Protein AF-A0A811Q9S0-F1 (afdb_monomer_lite)

Secondary structure (DSSP, 8-state):
-EE-TT--TT--EEEEE--TT----EEPTT-STT--EEEEES-TT--SPPBTGGG-TT--EEEEES--TTHHHHHHHTTHHHH-TT--EEEE-

Radius of gyration: 12.23 Å; chains: 1; bounding box: 29×21×28 Å

Sequence (93 aa):
MVISEGSFPQLKALILKSMLNVNQLTVGKDALPNIEGLYIVALPKLNKFPEGFESLVSLRKLWLLSLHKDFKILW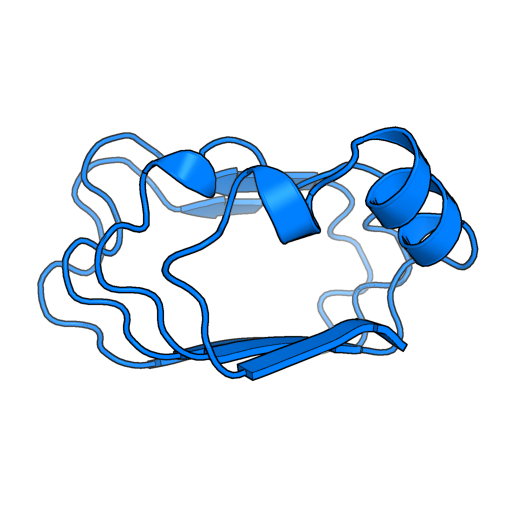ALSRMRQKMPQVVEVRVE

InterPro domains:
  IPR032675 Leucine-rich repeat domain superfamily [G3DSA:3.80.10.10] (3-87)

Structure (mmCIF, N/CA/C/O backbone):
data_AF-A0A811Q9S0-F1
#
_entry.id   AF-A0A811Q9S0-F1
#
loop_
_atom_site.group_PDB
_atom_site.id
_atom_site.type_symbol
_atom_site.label_atom_id
_atom_site.label_alt_id
_atom_site.label_comp_id
_atom_site.label_asym_id
_atom_site.label_entity_id
_atom_site.label_seq_id
_atom_site.pdbx_PDB_ins_code
_atom_site.Cartn_x
_atom_site.Cartn_y
_atom_site.Cartn_z
_atom_site.occupancy
_atom_site.B_iso_or_equiv
_atom_site.auth_seq_id
_atom_site.auth_comp_id
_atom_site.auth_asym_id
_atom_site.auth_atom_id
_atom_site.pdbx_PDB_model_num
ATOM 1 N N . MET A 1 1 ? -4.332 4.579 -10.119 1.00 92.44 1 MET A N 1
ATOM 2 C CA . MET A 1 1 ? -5.436 4.236 -9.202 1.00 92.44 1 MET A CA 1
ATOM 3 C C . MET A 1 1 ? -5.441 5.256 -8.085 1.00 92.44 1 MET A C 1
ATOM 5 O O . MET A 1 1 ? -4.368 5.604 -7.607 1.00 92.44 1 MET A O 1
ATOM 9 N N . VAL A 1 2 ? -6.619 5.732 -7.697 1.00 94.62 2 VAL A N 1
ATOM 10 C CA . VAL A 1 2 ? -6.786 6.693 -6.603 1.00 94.62 2 VAL A CA 1
ATOM 11 C C . VAL A 1 2 ? -7.614 6.025 -5.513 1.00 94.62 2 VAL A C 1
ATOM 13 O O . VAL A 1 2 ? -8.647 5.429 -5.813 1.00 94.62 2 VAL A O 1
ATOM 16 N N . ILE A 1 3 ? -7.142 6.097 -4.271 1.00 95.19 3 ILE A N 1
ATOM 17 C CA . ILE A 1 3 ? -7.935 5.808 -3.077 1.00 95.19 3 ILE A CA 1
ATOM 18 C C . ILE A 1 3 ? -8.398 7.165 -2.562 1.00 95.19 3 ILE A C 1
ATOM 20 O O . ILE A 1 3 ? -7.578 7.953 -2.100 1.00 95.19 3 ILE A O 1
ATOM 24 N N . SER A 1 4 ? -9.682 7.469 -2.738 1.00 96.25 4 SER A N 1
ATOM 25 C CA . SER A 1 4 ? -10.223 8.808 -2.497 1.00 96.25 4 SER A CA 1
ATOM 26 C C . SER A 1 4 ? -10.120 9.227 -1.031 1.00 96.25 4 SER A C 1
ATOM 28 O O . SER A 1 4 ? -10.102 8.386 -0.132 1.00 96.25 4 SER A O 1
ATOM 30 N N . GLU A 1 5 ? -10.102 10.536 -0.799 1.00 95.00 5 GLU A N 1
ATOM 31 C CA . GLU A 1 5 ? -10.117 11.138 0.538 1.00 95.00 5 GLU A CA 1
ATOM 32 C C . GLU A 1 5 ? -11.221 10.550 1.432 1.00 95.00 5 GLU A C 1
ATOM 34 O O . GLU A 1 5 ? -12.317 10.235 0.963 1.00 95.00 5 GLU A O 1
ATOM 39 N N . GLY A 1 6 ? -10.892 10.324 2.706 1.00 93.81 6 GLY A N 1
ATOM 40 C CA . GLY A 1 6 ? -11.803 9.758 3.710 1.00 93.81 6 GLY A CA 1
ATOM 41 C C . GLY A 1 6 ? -12.263 8.314 3.459 1.00 93.81 6 GLY A C 1
ATOM 42 O O . GLY A 1 6 ? -13.114 7.798 4.188 1.00 93.81 6 GLY A O 1
ATOM 43 N N . SER A 1 7 ? -11.735 7.633 2.437 1.00 96.44 7 SER A N 1
ATOM 44 C CA . SER A 1 7 ? -12.186 6.283 2.093 1.00 96.44 7 SER A CA 1
ATOM 45 C C . SER A 1 7 ? -11.734 5.242 3.115 1.00 96.44 7 SER A C 1
ATOM 47 O O . SER A 1 7 ? -10.609 5.270 3.615 1.00 96.44 7 SER A O 1
ATOM 49 N N . PHE A 1 8 ? -12.599 4.248 3.333 1.00 96.38 8 PHE A N 1
ATOM 50 C CA . PHE A 1 8 ? -12.310 3.034 4.103 1.00 96.38 8 PHE A CA 1
ATOM 51 C C . PHE A 1 8 ? -11.828 3.286 5.552 1.00 96.38 8 PHE A C 1
ATOM 53 O O . PHE A 1 8 ? -10.790 2.754 5.954 1.00 96.38 8 PHE A O 1
ATOM 60 N N . PRO A 1 9 ? -12.588 4.031 6.380 1.00 95.94 9 PRO A N 1
ATOM 61 C CA . PRO A 1 9 ? -12.157 4.435 7.723 1.00 95.94 9 PRO A CA 1
ATOM 62 C C . PRO A 1 9 ? -11.900 3.265 8.684 1.00 95.94 9 PRO A C 1
ATOM 64 O O . PRO A 1 9 ? -11.168 3.421 9.652 1.00 95.94 9 PRO A O 1
ATOM 67 N N . GLN A 1 10 ? -12.485 2.093 8.433 1.00 97.25 10 GLN A N 1
ATOM 68 C CA . GLN A 1 10 ? -12.378 0.915 9.306 1.00 97.25 10 GLN A CA 1
ATOM 69 C C . GLN A 1 10 ? -11.505 -0.204 8.716 1.00 97.25 10 GLN A C 1
ATOM 71 O O . GLN A 1 10 ? -11.369 -1.270 9.317 1.00 97.25 10 GLN A O 1
ATOM 76 N N . LEU A 1 11 ? -10.943 -0.010 7.518 1.00 98.19 11 LEU A N 1
ATOM 77 C CA . LEU A 1 11 ? -10.214 -1.070 6.827 1.00 98.19 11 LEU A CA 1
ATOM 78 C C . LEU A 1 11 ? -8.830 -1.270 7.449 1.00 98.19 11 LEU A C 1
ATOM 80 O O . LEU A 1 11 ? -8.023 -0.347 7.480 1.00 98.19 11 LEU A O 1
ATOM 84 N N . LYS A 1 12 ? -8.548 -2.502 7.884 1.00 98.25 12 LYS A N 1
ATOM 85 C CA . LYS A 1 12 ? -7.268 -2.877 8.507 1.00 98.25 12 LYS A CA 1
ATOM 86 C C . LYS A 1 12 ? -6.253 -3.485 7.550 1.00 98.25 12 LYS A C 1
ATOM 88 O O . LYS A 1 12 ? -5.051 -3.369 7.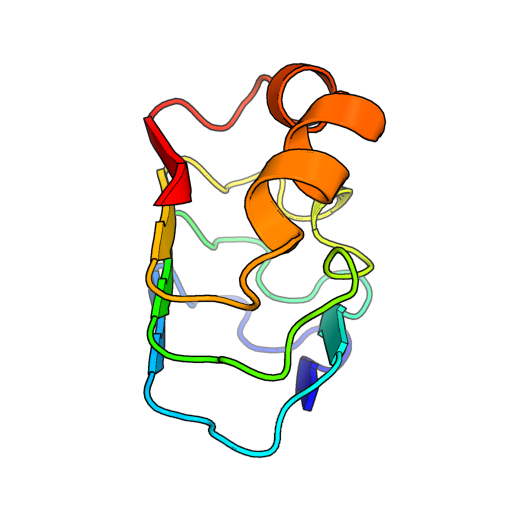776 1.00 98.25 12 LYS A O 1
ATOM 93 N N . ALA A 1 13 ? -6.717 -4.130 6.485 1.00 98.06 13 ALA A N 1
ATOM 94 C CA . ALA A 1 13 ? -5.850 -4.740 5.489 1.00 98.06 13 ALA A CA 1
ATOM 95 C C . ALA A 1 13 ? -6.365 -4.476 4.074 1.00 98.06 13 ALA A C 1
ATOM 97 O O . ALA A 1 13 ? -7.560 -4.597 3.812 1.00 98.06 13 ALA A O 1
ATOM 98 N N . LEU A 1 14 ? -5.450 -4.147 3.163 1.00 97.94 14 LEU A N 1
ATOM 99 C CA . LEU A 1 14 ? -5.740 -3.918 1.753 1.00 97.94 14 LEU A CA 1
ATOM 100 C C . LEU A 1 14 ? -4.732 -4.676 0.893 1.00 97.94 14 LEU A C 1
ATOM 102 O O . LEU A 1 14 ? -3.520 -4.555 1.081 1.00 97.94 14 LEU A O 1
ATOM 106 N N . ILE A 1 15 ? -5.246 -5.439 -0.070 1.00 97.81 15 ILE A N 1
ATOM 107 C CA . ILE A 1 15 ? -4.444 -6.162 -1.054 1.00 97.81 15 ILE A CA 1
ATOM 108 C C . ILE A 1 15 ? -4.805 -5.642 -2.443 1.00 97.81 15 ILE A C 1
ATOM 110 O O . ILE A 1 15 ? -5.947 -5.761 -2.879 1.00 97.81 15 ILE A O 1
ATOM 114 N N . LEU A 1 16 ? -3.818 -5.097 -3.150 1.00 96.94 16 LEU A N 1
ATOM 115 C CA . LEU A 1 16 ? -3.905 -4.731 -4.560 1.00 96.94 16 LEU A CA 1
ATOM 116 C C . LEU A 1 16 ? -3.095 -5.752 -5.355 1.00 96.94 16 LEU A C 1
ATOM 118 O O . LEU A 1 16 ? -1.874 -5.825 -5.207 1.00 96.94 16 LEU A O 1
ATOM 122 N N . LYS A 1 17 ? -3.769 -6.567 -6.171 1.00 97.31 17 LYS A N 1
ATOM 123 C CA . LYS A 1 17 ? -3.139 -7.697 -6.861 1.00 97.31 17 LYS A CA 1
ATOM 124 C C . LYS A 1 17 ? -3.453 -7.717 -8.351 1.00 97.31 17 LYS A C 1
ATOM 126 O O . LYS A 1 17 ? -4.596 -7.504 -8.743 1.00 97.31 17 LYS A O 1
ATOM 131 N N . SER A 1 18 ? -2.441 -8.018 -9.164 1.00 97.19 18 SER A N 1
ATOM 132 C CA . SER A 1 18 ? -2.570 -8.266 -10.609 1.00 97.19 18 SER A CA 1
ATOM 133 C C . SER A 1 18 ? -3.213 -7.114 -11.392 1.00 97.19 18 SER A C 1
ATOM 135 O O . SER A 1 18 ? -3.894 -7.325 -12.395 1.00 97.19 18 SER A O 1
ATOM 137 N N . MET A 1 19 ? -2.988 -5.871 -10.964 1.00 95.88 19 MET A N 1
ATOM 138 C CA . MET A 1 19 ? -3.513 -4.686 -11.647 1.00 95.88 19 MET A CA 1
ATOM 139 C C . MET A 1 19 ? -2.530 -4.227 -12.734 1.00 95.88 19 MET A C 1
ATOM 141 O O . MET A 1 19 ? -1.848 -3.213 -12.601 1.00 95.88 19 MET A O 1
ATOM 145 N N . LEU A 1 20 ? -2.448 -4.997 -13.824 1.00 95.62 20 LEU A N 1
ATOM 146 C CA . LEU A 1 20 ? -1.372 -4.921 -14.831 1.00 95.62 20 LEU A CA 1
ATOM 147 C C . LEU A 1 20 ? -1.213 -3.560 -15.530 1.00 95.62 20 LEU A C 1
ATOM 149 O O . LEU A 1 20 ? -0.148 -3.256 -16.067 1.00 95.62 20 LEU A O 1
ATOM 153 N N . ASN A 1 21 ? -2.266 -2.741 -15.533 1.00 95.31 21 ASN A N 1
ATOM 154 C CA . ASN A 1 21 ? -2.281 -1.430 -16.181 1.00 95.31 21 ASN A CA 1
ATOM 155 C C . ASN A 1 21 ? -2.098 -0.252 -15.216 1.00 95.31 21 ASN A C 1
ATOM 157 O O . ASN A 1 21 ? -1.996 0.886 -15.667 1.00 95.31 21 ASN A O 1
ATOM 161 N N . VAL A 1 22 ? -2.027 -0.502 -13.906 1.00 94.56 22 VAL A N 1
ATOM 162 C CA . VAL A 1 22 ? -1.820 0.556 -12.915 1.00 94.56 22 VAL A CA 1
ATOM 163 C C . VAL A 1 22 ? -0.349 0.959 -12.900 1.00 94.56 22 VAL A C 1
ATOM 165 O O . VAL A 1 22 ? 0.524 0.151 -12.594 1.00 94.56 22 VAL A O 1
ATOM 168 N N . ASN A 1 23 ? -0.088 2.226 -13.217 1.00 93.19 23 ASN A N 1
ATOM 169 C CA . ASN A 1 23 ? 1.251 2.823 -13.218 1.00 93.19 23 ASN A CA 1
ATOM 170 C C . ASN A 1 23 ? 1.491 3.835 -12.085 1.00 93.19 23 ASN A C 1
ATOM 172 O O . ASN A 1 23 ? 2.629 4.214 -11.826 1.00 93.19 23 ASN A O 1
ATOM 176 N N . GLN A 1 24 ? 0.429 4.249 -11.397 1.00 91.75 24 GLN A N 1
ATOM 177 C CA . GLN A 1 24 ? 0.469 5.192 -10.288 1.00 91.75 24 GLN A CA 1
ATOM 178 C C . GLN A 1 24 ? -0.574 4.804 -9.243 1.00 91.75 24 GLN A C 1
ATOM 180 O O . GLN A 1 24 ? -1.669 4.338 -9.583 1.00 91.75 24 GLN A O 1
ATOM 185 N N . LEU A 1 25 ? -0.237 5.028 -7.978 1.00 93.44 25 LEU A N 1
ATOM 186 C CA . LEU A 1 25 ? -1.124 4.866 -6.838 1.00 93.44 25 LEU A CA 1
ATOM 187 C C . LEU A 1 25 ? -1.085 6.154 -6.016 1.00 93.44 25 LEU A C 1
ATOM 189 O O . LEU A 1 25 ? -0.004 6.620 -5.674 1.00 93.44 25 LEU A O 1
ATOM 193 N N . THR A 1 26 ? -2.251 6.710 -5.713 1.00 94.44 26 THR A N 1
ATOM 194 C CA . THR A 1 26 ? -2.379 7.917 -4.891 1.00 94.44 26 THR A CA 1
ATOM 195 C C . THR A 1 26 ? -3.380 7.636 -3.780 1.00 94.44 26 THR A C 1
ATOM 197 O O . THR A 1 26 ? -4.469 7.117 -4.040 1.00 94.44 26 THR A O 1
ATOM 200 N N . VAL A 1 27 ? -2.998 7.959 -2.549 1.00 94.69 27 VAL A N 1
ATOM 201 C CA . VAL A 1 27 ? -3.844 7.898 -1.358 1.00 94.69 27 VAL A CA 1
ATOM 202 C C . VAL A 1 27 ? -4.253 9.321 -1.010 1.00 94.69 27 VAL A C 1
ATOM 204 O O . VAL A 1 27 ? -3.405 10.178 -0.767 1.00 94.69 27 VAL A O 1
ATOM 207 N N . GLY A 1 28 ? -5.557 9.576 -1.050 1.00 94.31 28 GLY A N 1
ATOM 208 C CA . GLY A 1 28 ? -6.135 10.848 -0.649 1.00 94.31 28 GLY A CA 1
ATOM 209 C C . GLY A 1 28 ? -5.954 11.100 0.844 1.00 94.31 28 GLY A C 1
ATOM 210 O O . GLY A 1 28 ? -5.722 10.180 1.629 1.00 94.31 28 GLY A O 1
ATOM 211 N N . LYS A 1 29 ? -6.087 12.365 1.237 1.00 91.94 29 LYS A N 1
ATOM 212 C CA . LYS A 1 29 ? -6.025 12.779 2.638 1.00 91.94 29 LYS A CA 1
ATOM 213 C C . LYS A 1 29 ? -7.015 11.968 3.488 1.00 91.94 29 LYS A C 1
ATOM 215 O O . LYS A 1 29 ? -8.103 11.639 3.023 1.00 91.94 29 LYS A O 1
ATOM 220 N N . ASP A 1 30 ? -6.621 11.605 4.706 1.00 91.00 30 ASP A N 1
ATOM 221 C CA . ASP A 1 30 ? -7.456 10.884 5.681 1.00 91.00 30 ASP A CA 1
ATOM 222 C C . ASP A 1 30 ? -8.063 9.555 5.174 1.00 91.00 30 ASP A C 1
ATOM 224 O O . ASP A 1 30 ? -8.949 8.981 5.809 1.00 91.00 30 ASP A O 1
ATOM 228 N N . ALA A 1 31 ? -7.595 9.034 4.037 1.00 95.31 31 ALA A N 1
ATOM 229 C CA . ALA A 1 31 ? -7.967 7.715 3.560 1.00 95.31 31 ALA A CA 1
ATOM 230 C C . ALA A 1 31 ? -7.200 6.647 4.344 1.00 95.31 31 ALA A C 1
ATOM 232 O O . ALA A 1 31 ? -6.040 6.839 4.706 1.00 95.31 31 ALA A O 1
ATOM 233 N N . LEU A 1 32 ? -7.831 5.489 4.557 1.00 96.31 32 LEU A N 1
ATOM 234 C CA . LEU A 1 32 ? -7.209 4.346 5.234 1.00 96.31 32 LEU A CA 1
ATOM 235 C C . LEU A 1 32 ? -6.603 4.679 6.623 1.00 96.31 32 LEU A C 1
ATOM 237 O O . LEU A 1 32 ? -5.524 4.181 6.946 1.00 96.31 32 LEU A O 1
ATOM 241 N N . PRO A 1 33 ? -7.269 5.466 7.490 1.00 95.31 33 PRO A N 1
ATOM 242 C CA . PRO A 1 33 ? -6.672 5.952 8.738 1.00 95.31 33 PRO A CA 1
ATOM 243 C C . PRO A 1 33 ? -6.267 4.819 9.698 1.00 95.31 33 PRO A C 1
ATOM 245 O O . PRO A 1 33 ? -5.323 4.963 10.472 1.00 95.31 33 PRO A O 1
ATOM 248 N N . ASN A 1 34 ? -6.945 3.670 9.617 1.00 96.94 34 ASN A N 1
ATOM 249 C CA . ASN A 1 34 ? -6.743 2.500 10.476 1.00 96.94 34 ASN A CA 1
ATOM 250 C C . ASN A 1 34 ? -6.082 1.315 9.748 1.00 96.94 34 ASN A C 1
ATOM 252 O O . ASN A 1 34 ? -6.155 0.182 10.227 1.00 96.94 34 ASN A O 1
ATOM 256 N N . ILE A 1 35 ? -5.451 1.545 8.591 1.00 97.81 35 ILE A N 1
ATOM 257 C CA . ILE A 1 35 ? -4.783 0.469 7.856 1.00 97.81 35 ILE A CA 1
ATOM 258 C C . ILE A 1 35 ? -3.546 -0.008 8.609 1.00 97.81 35 ILE A C 1
ATOM 260 O O . ILE A 1 35 ? -2.660 0.774 8.931 1.00 97.81 35 ILE A O 1
ATOM 264 N N . GLU A 1 36 ? -3.464 -1.309 8.855 1.00 98.06 36 GLU A N 1
ATOM 265 C CA . GLU A 1 36 ? -2.338 -1.951 9.532 1.00 98.06 36 GLU A CA 1
ATOM 266 C C . GLU A 1 36 ? -1.465 -2.727 8.529 1.00 98.06 36 GLU A C 1
ATOM 268 O O . GLU A 1 36 ? -0.243 -2.788 8.688 1.00 98.06 36 GLU A O 1
ATOM 273 N N . GLY A 1 37 ? -2.070 -3.285 7.471 1.00 98.00 37 GLY A N 1
ATOM 274 C CA . GLY A 1 37 ? -1.384 -4.076 6.447 1.00 98.00 37 GLY A CA 1
ATOM 275 C C . GLY A 1 37 ? -1.718 -3.661 5.015 1.00 98.00 37 GLY A C 1
ATOM 276 O O . GLY A 1 37 ? -2.879 -3.672 4.610 1.00 98.00 37 GLY A O 1
ATOM 277 N N . LEU A 1 38 ? -0.692 -3.370 4.220 1.00 96.94 38 LEU A N 1
ATOM 278 C CA . LEU A 1 38 ? -0.825 -3.031 2.807 1.00 96.94 38 LEU A CA 1
ATOM 279 C C . LEU A 1 38 ? 0.042 -3.949 1.944 1.00 96.94 38 LEU A C 1
ATOM 281 O O . LEU A 1 38 ? 1.253 -4.055 2.137 1.00 96.94 38 LEU A O 1
ATOM 285 N N . TYR A 1 39 ? -0.590 -4.596 0.970 1.00 97.38 39 TYR A N 1
ATOM 286 C CA . TYR A 1 39 ? 0.047 -5.572 0.095 1.00 97.38 39 TYR A CA 1
ATOM 287 C C . TYR A 1 39 ? -0.191 -5.179 -1.358 1.00 97.38 39 TYR A C 1
ATOM 289 O O . TYR A 1 39 ? -1.330 -5.132 -1.817 1.00 97.38 39 TYR A O 1
ATOM 297 N N . ILE A 1 40 ? 0.882 -4.906 -2.092 1.00 95.81 40 ILE A N 1
ATOM 298 C CA . ILE A 1 40 ? 0.842 -4.525 -3.503 1.00 95.81 40 ILE A CA 1
ATOM 299 C C . ILE A 1 40 ? 1.642 -5.561 -4.273 1.00 95.81 40 ILE A C 1
ATOM 301 O O . ILE A 1 40 ? 2.854 -5.676 -4.099 1.00 95.81 40 ILE A O 1
ATOM 305 N N . VAL A 1 41 ? 0.945 -6.349 -5.087 1.00 96.81 41 VAL A N 1
ATOM 306 C CA . VAL A 1 41 ? 1.487 -7.569 -5.687 1.00 96.81 41 VAL A CA 1
ATOM 307 C C . VAL A 1 41 ? 1.192 -7.601 -7.180 1.00 96.81 41 VAL A C 1
ATOM 309 O O . VAL A 1 41 ? 0.037 -7.515 -7.589 1.00 96.81 41 VAL A O 1
ATOM 312 N N . ALA A 1 42 ? 2.221 -7.801 -8.002 1.00 96.88 42 ALA A N 1
ATOM 313 C CA . ALA A 1 42 ? 2.082 -7.932 -9.454 1.00 96.88 42 ALA A CA 1
ATOM 314 C C . ALA A 1 42 ? 1.438 -6.695 -10.118 1.00 96.88 42 ALA A C 1
ATOM 316 O O . ALA A 1 42 ? 0.462 -6.794 -10.867 1.00 96.88 42 ALA A O 1
ATOM 317 N N . LEU A 1 43 ? 1.999 -5.513 -9.838 1.00 96.69 43 LEU A N 1
ATOM 318 C CA . LEU A 1 43 ? 1.696 -4.253 -10.527 1.00 96.69 43 LEU A CA 1
ATOM 319 C C . LEU A 1 43 ? 2.929 -3.825 -11.351 1.00 96.69 43 LEU A C 1
ATOM 321 O O . LEU A 1 43 ? 3.662 -2.918 -10.953 1.00 96.69 43 LEU A O 1
ATOM 325 N N . PRO A 1 44 ? 3.196 -4.474 -12.501 1.00 95.75 44 PRO A N 1
ATOM 326 C CA . PRO A 1 44 ? 4.463 -4.342 -13.227 1.00 95.75 44 PRO A CA 1
ATOM 327 C C . PRO A 1 44 ? 4.691 -2.956 -13.840 1.00 95.75 44 PRO A C 1
ATOM 329 O O . PRO A 1 44 ? 5.825 -2.614 -14.157 1.00 95.75 44 PRO A O 1
ATOM 332 N N . LYS A 1 45 ? 3.637 -2.150 -14.023 1.00 95.62 45 LYS A N 1
ATOM 333 C CA . LYS A 1 45 ? 3.745 -0.781 -14.550 1.00 95.62 45 LYS A CA 1
ATOM 334 C C . LYS A 1 45 ? 3.902 0.277 -13.459 1.00 95.62 45 LYS A C 1
ATOM 336 O O . LYS A 1 45 ? 4.103 1.439 -13.801 1.00 95.62 45 LYS A O 1
ATOM 341 N N . LEU A 1 46 ? 3.817 -0.092 -12.177 1.00 93.75 46 LEU A N 1
ATOM 342 C CA . LEU A 1 46 ? 3.961 0.835 -11.054 1.00 93.75 46 LEU A CA 1
ATOM 343 C C . LEU A 1 46 ? 5.430 1.247 -10.917 1.00 93.75 46 LEU A C 1
ATOM 345 O O . LEU A 1 46 ? 6.214 0.602 -10.227 1.00 93.75 46 LEU A O 1
ATOM 349 N N . ASN A 1 47 ? 5.799 2.308 -11.628 1.00 86.31 47 ASN A N 1
ATOM 350 C CA . ASN A 1 47 ? 7.158 2.845 -11.720 1.00 86.31 47 ASN A CA 1
ATOM 351 C C . ASN A 1 47 ? 7.309 4.193 -11.001 1.00 86.31 47 ASN A C 1
ATOM 353 O O . ASN A 1 47 ? 8.297 4.897 -11.189 1.00 86.31 47 ASN A O 1
ATOM 357 N N . LYS A 1 48 ? 6.316 4.557 -10.191 1.00 86.19 48 LYS A N 1
ATOM 358 C CA . LYS A 1 48 ? 6.334 5.721 -9.315 1.00 86.19 48 LYS A CA 1
ATOM 359 C C . LYS A 1 48 ? 6.080 5.270 -7.892 1.00 86.19 48 LYS A C 1
ATOM 361 O O . LYS A 1 48 ? 5.353 4.303 -7.652 1.00 86.19 48 LYS A O 1
ATOM 366 N N . PHE A 1 49 ? 6.672 5.997 -6.958 1.00 82.00 49 PHE A N 1
ATOM 367 C CA . PHE A 1 49 ? 6.336 5.827 -5.560 1.00 82.00 49 PHE A CA 1
ATOM 368 C C . PHE A 1 49 ? 4.874 6.258 -5.321 1.00 82.00 49 PHE A C 1
ATOM 370 O O . PHE A 1 49 ? 4.455 7.263 -5.903 1.00 82.00 49 PHE A O 1
ATOM 377 N N . PRO A 1 50 ? 4.089 5.514 -4.521 1.00 82.25 50 PRO A N 1
ATOM 378 C CA . PRO A 1 50 ? 2.723 5.903 -4.218 1.00 82.25 50 PRO A CA 1
ATOM 379 C C . PRO A 1 50 ? 2.640 7.230 -3.460 1.00 82.25 50 PRO A C 1
ATOM 381 O O . PRO A 1 50 ? 3.251 7.399 -2.410 1.00 82.25 50 PRO A O 1
ATOM 384 N N . GLU A 1 51 ? 1.850 8.166 -3.966 1.00 88.31 51 GLU A N 1
ATOM 385 C CA . GLU A 1 51 ? 1.636 9.452 -3.304 1.00 88.31 51 GLU A CA 1
ATOM 386 C C . GLU A 1 51 ? 0.733 9.279 -2.077 1.00 88.31 51 GLU A C 1
ATOM 388 O O . G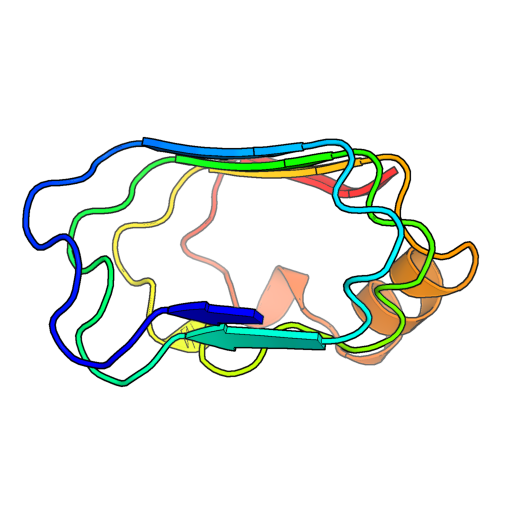LU A 1 51 ? -0.258 8.544 -2.125 1.00 88.31 51 GLU A O 1
ATOM 393 N N . GLY A 1 52 ? 1.057 9.970 -0.982 1.00 86.38 52 GLY A N 1
ATOM 394 C CA . GLY A 1 52 ? 0.226 10.009 0.222 1.00 86.38 5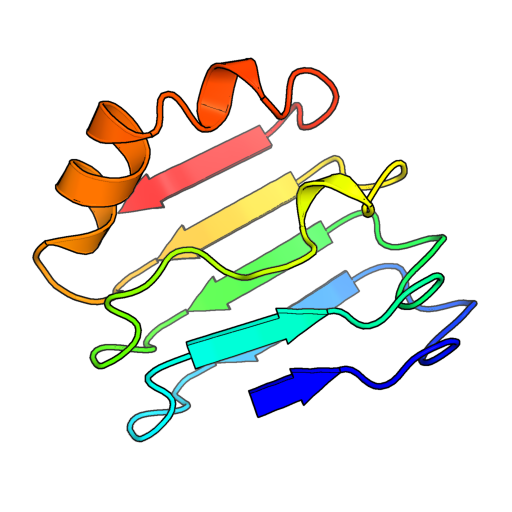2 GLY A CA 1
ATOM 395 C C . GLY A 1 52 ? 0.428 8.835 1.179 1.00 86.38 52 GLY A C 1
ATOM 396 O O . GLY A 1 52 ? -0.248 8.776 2.204 1.00 86.38 52 GLY A O 1
ATOM 397 N N . PHE A 1 53 ? 1.365 7.918 0.922 1.00 87.75 53 PHE A N 1
ATOM 398 C CA . PHE A 1 53 ? 1.632 6.815 1.853 1.00 87.75 53 PHE A CA 1
ATOM 399 C C . PHE A 1 53 ? 2.212 7.285 3.190 1.00 87.75 53 PHE A C 1
ATOM 401 O O . PHE A 1 53 ? 2.050 6.602 4.197 1.00 87.75 53 PHE A O 1
ATOM 408 N N . GLU A 1 54 ? 2.858 8.449 3.228 1.00 81.62 54 GLU A N 1
ATOM 409 C CA . GLU A 1 54 ? 3.331 9.066 4.467 1.00 81.62 54 GLU A CA 1
ATOM 410 C C . GLU A 1 54 ? 2.182 9.386 5.440 1.00 81.62 54 GLU A C 1
ATOM 412 O O . GLU A 1 54 ? 2.415 9.469 6.643 1.00 81.62 54 GLU A O 1
ATOM 417 N N . SER A 1 55 ? 0.943 9.515 4.945 1.00 85.25 55 SER A N 1
ATOM 418 C CA . SER A 1 55 ? -0.248 9.741 5.778 1.00 85.25 55 SER A CA 1
ATOM 419 C C . SER A 1 55 ? -0.773 8.475 6.473 1.00 85.25 55 SER A C 1
ATOM 421 O O . SER A 1 55 ? -1.610 8.566 7.370 1.00 85.25 55 SER A O 1
ATOM 423 N N . LEU A 1 56 ? -0.265 7.290 6.110 1.00 92.81 56 LEU A N 1
ATOM 424 C CA . LEU A 1 56 ? -0.701 6.006 6.664 1.00 92.81 56 LEU A CA 1
ATOM 425 C C . LEU A 1 56 ? -0.040 5.746 8.028 1.00 92.81 56 LEU A C 1
ATOM 427 O O . LEU A 1 56 ? 0.854 4.910 8.176 1.00 92.81 56 LEU A O 1
ATOM 431 N N . VAL A 1 57 ? -0.478 6.493 9.041 1.00 91.69 57 VAL A N 1
ATOM 432 C CA . VAL A 1 57 ? 0.114 6.496 10.392 1.00 91.69 57 VAL A CA 1
ATOM 433 C C . VAL A 1 57 ? -0.033 5.163 11.129 1.00 91.69 57 VAL A C 1
ATOM 435 O O . VAL A 1 57 ? 0.832 4.801 11.924 1.00 91.69 57 VAL A O 1
ATOM 438 N N . SER A 1 58 ? -1.093 4.410 10.835 1.00 95.88 58 SER A N 1
ATOM 439 C CA . SER A 1 58 ? -1.388 3.118 11.469 1.00 95.88 58 SER A CA 1
ATOM 440 C C . SER A 1 58 ? -0.671 1.935 10.810 1.00 95.88 58 SER A C 1
ATOM 442 O O . SER A 1 58 ? -0.705 0.821 11.340 1.00 95.88 58 SER A O 1
ATOM 444 N N . LEU A 1 59 ? -0.011 2.157 9.666 1.00 96.50 59 LEU A N 1
ATOM 445 C CA . LEU A 1 59 ? 0.557 1.088 8.854 1.00 96.50 59 LEU A CA 1
ATOM 446 C C . LEU A 1 59 ? 1.729 0.411 9.571 1.00 96.50 59 LEU A C 1
ATOM 448 O O . LEU A 1 59 ? 2.711 1.053 9.937 1.00 96.50 59 LEU A O 1
ATOM 452 N N . ARG A 1 60 ? 1.653 -0.914 9.719 1.00 97.31 60 ARG A N 1
ATOM 453 C CA . ARG A 1 60 ? 2.692 -1.733 10.368 1.00 97.31 60 ARG A CA 1
ATOM 454 C C . ARG A 1 60 ? 3.374 -2.698 9.411 1.00 97.31 60 ARG A C 1
ATOM 456 O O . ARG A 1 60 ? 4.545 -3.019 9.614 1.00 97.31 60 ARG A O 1
ATOM 463 N N . LYS A 1 61 ? 2.662 -3.140 8.373 1.00 97.88 61 LYS A N 1
ATOM 464 C CA . LYS A 1 61 ? 3.135 -4.117 7.390 1.00 97.88 61 LYS A CA 1
ATOM 465 C C . LYS A 1 61 ? 2.949 -3.605 5.967 1.00 97.88 61 LYS A C 1
ATOM 467 O O . LYS A 1 61 ? 1.840 -3.253 5.574 1.00 97.88 61 LYS A O 1
ATOM 472 N N . LEU A 1 62 ? 4.030 -3.612 5.192 1.00 96.06 62 LEU A N 1
ATOM 473 C CA . LEU A 1 62 ? 4.057 -3.183 3.798 1.00 96.06 62 LEU A CA 1
ATOM 474 C C . LEU A 1 62 ? 4.804 -4.197 2.932 1.00 96.06 62 LEU A C 1
ATOM 476 O O . LEU A 1 62 ? 6.019 -4.357 3.063 1.00 96.06 62 LEU A O 1
ATOM 480 N N . TRP A 1 63 ? 4.090 -4.855 2.022 1.00 96.94 63 TRP A N 1
ATOM 481 C 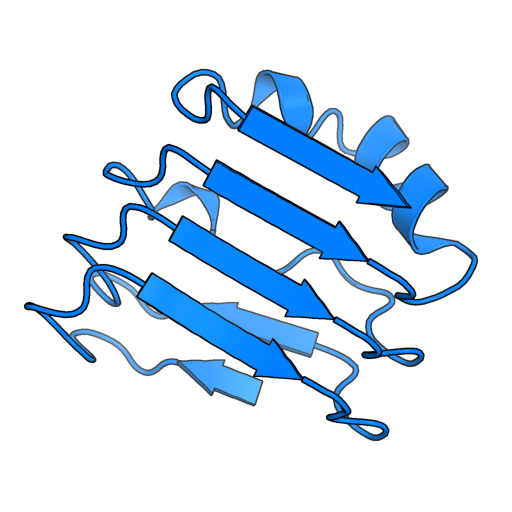CA . TRP A 1 63 ? 4.682 -5.762 1.036 1.00 96.94 63 TRP A CA 1
ATOM 482 C C . TRP A 1 63 ? 4.503 -5.206 -0.372 1.00 96.94 63 TRP A C 1
ATOM 484 O O . TRP A 1 63 ? 3.388 -4.929 -0.806 1.00 96.94 63 TRP A O 1
ATOM 494 N N . LEU A 1 64 ? 5.617 -5.069 -1.081 1.00 94.75 64 LEU A N 1
ATOM 495 C CA . LEU A 1 64 ? 5.726 -4.535 -2.432 1.00 94.75 64 LEU A CA 1
ATOM 496 C C . LEU A 1 64 ? 6.427 -5.599 -3.279 1.00 94.75 64 LEU A C 1
ATOM 498 O O . LEU A 1 64 ? 7.650 -5.708 -3.239 1.00 94.75 64 LEU A O 1
ATOM 502 N N . LEU A 1 65 ? 5.647 -6.437 -3.964 1.00 95.62 65 LEU A N 1
ATOM 503 C CA . LEU A 1 65 ? 6.138 -7.665 -4.596 1.00 95.62 65 LEU A CA 1
ATOM 504 C C . LEU A 1 65 ? 5.858 -7.663 -6.097 1.00 95.62 65 LEU A C 1
ATOM 506 O O . LEU A 1 65 ? 4.725 -7.415 -6.523 1.00 95.62 65 LEU A O 1
ATOM 510 N N . SER A 1 66 ? 6.864 -8.015 -6.897 1.00 95.50 66 SER A N 1
ATOM 511 C CA . SER A 1 66 ? 6.720 -8.155 -8.354 1.00 95.50 66 SER A CA 1
ATOM 512 C C . SER A 1 66 ? 6.183 -6.870 -9.003 1.00 95.50 66 SER A C 1
ATOM 514 O O . SER A 1 66 ? 5.228 -6.889 -9.787 1.00 95.50 66 SER A O 1
ATOM 516 N N . LEU A 1 67 ? 6.756 -5.732 -8.608 1.00 94.75 67 LEU A N 1
ATOM 517 C CA . LEU A 1 67 ? 6.435 -4.418 -9.169 1.00 94.75 67 LEU A CA 1
ATOM 518 C C . LEU A 1 67 ? 7.279 -4.143 -10.422 1.00 94.75 67 LEU A C 1
ATOM 520 O O . LEU A 1 67 ? 7.863 -5.056 -11.009 1.00 94.75 67 LEU A O 1
ATOM 524 N N . HIS A 1 68 ? 7.332 -2.888 -10.872 1.00 95.81 68 HIS A N 1
ATOM 525 C CA . HIS A 1 68 ? 8.232 -2.506 -11.957 1.00 95.81 68 HIS A CA 1
ATOM 526 C C . HIS A 1 68 ? 9.686 -2.868 -11.612 1.00 95.81 68 HIS A C 1
ATOM 528 O O . HIS A 1 68 ? 10.116 -2.689 -10.475 1.00 95.81 68 HIS A O 1
ATOM 534 N N . LYS A 1 69 ? 10.467 -3.317 -12.602 1.00 94.12 69 LYS A N 1
ATOM 535 C CA . LYS A 1 69 ? 11.867 -3.757 -12.417 1.00 94.12 69 LYS A CA 1
ATOM 536 C C . LYS A 1 69 ? 12.755 -2.725 -11.703 1.00 94.12 69 LYS A C 1
ATOM 538 O O . LYS A 1 69 ? 13.609 -3.082 -10.900 1.00 94.12 69 LYS A O 1
ATOM 543 N N . ASP A 1 70 ? 12.495 -1.441 -11.944 1.00 93.06 70 ASP A N 1
ATOM 544 C CA . ASP A 1 70 ? 13.257 -0.330 -11.359 1.00 93.06 70 ASP A CA 1
ATOM 545 C C . ASP A 1 70 ? 12.674 0.155 -10.018 1.00 93.06 70 ASP A C 1
ATOM 547 O O . ASP A 1 70 ? 13.224 1.052 -9.381 1.00 93.06 70 ASP A O 1
ATOM 551 N N . PHE A 1 71 ? 11.565 -0.427 -9.550 1.00 92.38 71 PHE A N 1
ATOM 552 C CA . PHE A 1 71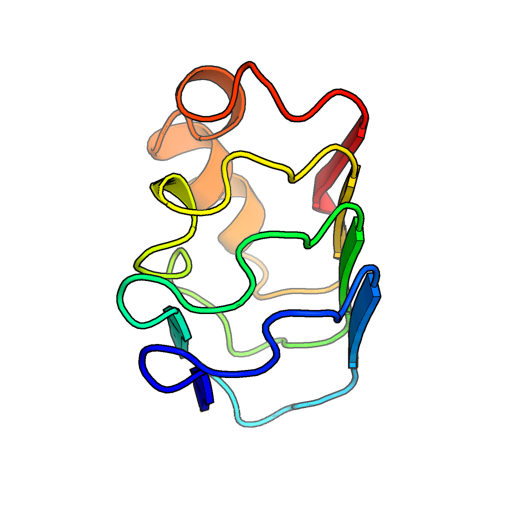 ? 10.881 0.024 -8.338 1.00 92.38 71 PHE A CA 1
ATOM 553 C C . PHE A 1 71 ? 11.779 -0.072 -7.102 1.00 92.38 71 PHE A C 1
ATOM 555 O O . PHE A 1 71 ? 11.819 0.847 -6.287 1.00 92.38 71 PHE A O 1
ATOM 562 N N . LYS A 1 72 ? 12.557 -1.152 -6.976 1.00 91.94 72 LYS A N 1
ATOM 563 C CA . LYS A 1 72 ? 13.496 -1.328 -5.861 1.00 91.94 72 LYS A CA 1
ATOM 564 C C . LYS A 1 72 ? 14.596 -0.259 -5.851 1.00 91.94 72 LYS A C 1
ATOM 566 O O . LYS A 1 72 ? 15.005 0.186 -4.779 1.00 91.94 72 LYS A O 1
ATOM 571 N N . ILE A 1 73 ? 15.033 0.188 -7.031 1.00 92.94 73 ILE A N 1
ATOM 572 C CA . ILE A 1 73 ? 15.999 1.284 -7.180 1.00 92.94 73 ILE A CA 1
ATOM 573 C C . ILE A 1 73 ? 15.361 2.594 -6.711 1.00 92.94 73 ILE A C 1
ATOM 575 O O . ILE A 1 73 ? 15.938 3.292 -5.879 1.00 92.94 73 ILE A O 1
ATOM 579 N N . LEU A 1 74 ? 14.142 2.893 -7.172 1.00 90.88 74 LEU A N 1
ATOM 580 C CA . LEU A 1 74 ? 13.389 4.078 -6.746 1.00 90.88 74 LEU A CA 1
ATOM 581 C C . LEU A 1 74 ? 13.173 4.100 -5.227 1.00 90.88 74 LEU A C 1
ATOM 583 O O . LEU A 1 74 ? 13.438 5.112 -4.581 1.00 90.88 74 LEU A O 1
ATOM 587 N N . TRP A 1 75 ? 12.776 2.968 -4.643 1.00 91.12 75 TRP A N 1
ATOM 588 C CA . TRP A 1 75 ? 12.611 2.809 -3.198 1.00 91.12 75 TRP A CA 1
ATOM 589 C C . TRP A 1 75 ? 13.883 3.185 -2.420 1.00 91.12 75 TRP A C 1
ATOM 591 O O . TRP A 1 75 ? 13.817 3.921 -1.428 1.00 91.12 75 TRP A O 1
ATOM 601 N N . ALA A 1 76 ? 15.042 2.700 -2.879 1.00 91.94 76 ALA A N 1
ATOM 602 C CA . ALA A 1 76 ? 16.333 2.974 -2.258 1.00 91.94 76 ALA A CA 1
ATOM 603 C C . ALA A 1 76 ? 16.751 4.447 -2.411 1.00 91.94 76 ALA A C 1
ATOM 605 O O . ALA A 1 76 ? 17.095 5.087 -1.415 1.00 91.94 76 ALA A O 1
ATOM 606 N N . LEU A 1 77 ? 16.660 5.008 -3.623 1.00 92.88 77 LEU A N 1
ATOM 607 C CA . LEU A 1 77 ? 17.016 6.404 -3.913 1.00 92.88 77 LEU A CA 1
ATOM 608 C C . LEU A 1 77 ? 16.175 7.396 -3.103 1.00 92.88 77 LEU A C 1
ATOM 610 O O . LEU A 1 77 ? 16.690 8.383 -2.579 1.00 92.88 77 LEU A O 1
ATOM 614 N N . SER A 1 78 ? 14.881 7.114 -2.946 1.00 88.75 78 SER A N 1
ATOM 615 C CA . SER A 1 78 ? 13.968 7.944 -2.159 1.00 88.75 78 SER A CA 1
ATOM 616 C C . SER A 1 78 ? 14.121 7.766 -0.644 1.00 88.75 78 SER A C 1
ATOM 618 O O . SER A 1 78 ? 13.436 8.462 0.111 1.00 88.75 78 SER A O 1
ATOM 620 N N . ARG A 1 79 ? 15.010 6.867 -0.187 1.00 91.44 79 ARG A N 1
ATOM 621 C CA . ARG A 1 79 ? 15.237 6.533 1.229 1.00 91.44 79 ARG A CA 1
ATOM 622 C C . ARG A 1 79 ? 13.936 6.190 1.961 1.00 91.44 79 ARG A C 1
ATOM 624 O O . ARG A 1 79 ? 13.749 6.530 3.128 1.00 91.44 79 ARG A O 1
ATOM 631 N N . MET A 1 80 ? 13.028 5.488 1.281 1.00 88.06 80 MET A N 1
ATOM 632 C CA . MET A 1 80 ? 11.655 5.304 1.765 1.00 88.06 80 MET A CA 1
ATOM 633 C C . MET A 1 80 ? 11.573 4.593 3.111 1.00 88.06 80 MET A C 1
ATOM 635 O O . MET A 1 80 ? 10.761 4.965 3.952 1.00 88.06 80 MET A O 1
ATOM 639 N N . ARG A 1 81 ? 12.472 3.636 3.367 1.00 90.06 81 ARG A N 1
ATOM 640 C CA . ARG A 1 81 ? 12.534 2.955 4.665 1.00 90.06 81 ARG A CA 1
ATOM 641 C C . ARG A 1 81 ? 12.704 3.927 5.842 1.00 90.06 81 ARG A C 1
ATOM 643 O O . ARG A 1 81 ? 12.161 3.653 6.907 1.00 90.06 81 ARG A O 1
ATOM 650 N N . GLN A 1 82 ? 13.426 5.034 5.646 1.00 91.00 82 GLN A N 1
ATOM 651 C CA . GLN A 1 82 ? 13.674 6.059 6.670 1.00 91.00 82 GLN A CA 1
ATOM 652 C C . GLN A 1 82 ? 12.475 6.993 6.856 1.00 91.00 82 GLN A C 1
ATOM 654 O O . GLN A 1 82 ? 12.239 7.468 7.959 1.00 91.00 82 GLN A O 1
ATOM 659 N N . LYS A 1 83 ? 11.701 7.230 5.792 1.00 88.44 83 LYS A N 1
ATOM 660 C CA . LYS A 1 83 ? 10.481 8.052 5.830 1.00 88.44 83 LYS A CA 1
ATOM 661 C C . LYS A 1 83 ? 9.294 7.345 6.485 1.00 88.44 83 LYS A C 1
ATOM 663 O O . LYS A 1 83 ? 8.313 7.992 6.821 1.00 88.44 83 LYS A O 1
ATOM 668 N N . MET A 1 84 ? 9.385 6.027 6.650 1.00 89.06 84 MET A N 1
ATOM 669 C CA . MET A 1 84 ? 8.339 5.184 7.230 1.00 89.06 84 MET A CA 1
ATOM 670 C C . MET A 1 84 ? 8.869 4.389 8.431 1.00 89.06 84 MET A C 1
ATOM 672 O O . MET A 1 84 ? 8.899 3.153 8.394 1.00 89.06 84 MET A O 1
ATOM 676 N N . PRO A 1 85 ? 9.352 5.064 9.490 1.00 90.75 85 PRO A N 1
ATOM 677 C CA . PRO A 1 85 ? 9.927 4.380 10.643 1.00 90.75 85 PRO A CA 1
ATOM 678 C C . PRO A 1 85 ? 8.894 3.528 11.395 1.00 90.75 85 PRO A C 1
ATOM 680 O O . PRO A 1 85 ? 9.266 2.510 11.972 1.00 90.75 85 PRO A O 1
ATOM 683 N N . GLN A 1 86 ? 7.610 3.897 11.344 1.00 93.00 86 GLN A N 1
ATOM 684 C CA . GLN A 1 86 ? 6.510 3.195 12.010 1.00 93.00 86 GLN A CA 1
ATOM 685 C C . GLN A 1 86 ? 6.194 1.822 11.404 1.00 93.00 86 GLN A C 1
ATOM 687 O O . GLN A 1 86 ? 5.637 0.960 12.085 1.00 93.00 86 GLN A O 1
ATOM 692 N N . VAL A 1 87 ? 6.551 1.606 10.133 1.00 94.69 87 VAL A N 1
ATOM 693 C CA . VAL A 1 87 ? 6.301 0.340 9.441 1.00 94.69 87 VAL A CA 1
ATOM 694 C C . VAL A 1 87 ? 7.374 -0.660 9.868 1.00 94.69 87 VAL A C 1
ATOM 696 O O . VAL A 1 87 ? 8.556 -0.525 9.537 1.00 94.69 87 VAL A O 1
ATOM 699 N N . VAL A 1 88 ? 6.953 -1.657 10.642 1.00 95.19 88 VAL A N 1
ATOM 700 C CA . VAL A 1 88 ? 7.834 -2.653 11.264 1.00 95.19 88 VAL A CA 1
ATOM 701 C C . VAL A 1 88 ? 8.253 -3.706 10.243 1.00 95.19 88 VAL A C 1
ATOM 703 O O . VAL A 1 88 ? 9.429 -4.053 10.146 1.00 95.19 88 VAL A O 1
ATOM 706 N N . GLU A 1 89 ? 7.302 -4.177 9.439 1.00 96.81 89 GLU A N 1
ATOM 707 C CA . GLU A 1 89 ? 7.519 -5.242 8.465 1.00 96.81 89 GLU A CA 1
ATOM 708 C C . GLU A 1 89 ? 7.468 -4.681 7.044 1.00 96.81 89 GLU A C 1
ATOM 710 O O . GLU A 1 89 ? 6.393 -4.406 6.513 1.00 96.81 89 GLU A O 1
ATOM 715 N N . VAL A 1 90 ? 8.633 -4.534 6.410 1.00 95.50 90 VAL A N 1
ATOM 716 C CA . VAL A 1 90 ? 8.751 -4.051 5.027 1.00 95.50 90 VAL A CA 1
ATOM 717 C C . VAL A 1 90 ? 9.387 -5.125 4.154 1.00 95.50 90 VAL A C 1
ATOM 719 O O . VAL A 1 90 ? 10.487 -5.589 4.449 1.00 95.50 90 VAL A O 1
ATOM 722 N N . ARG A 1 91 ? 8.724 -5.479 3.049 1.00 95.88 91 ARG A N 1
ATOM 723 C CA . ARG A 1 91 ? 9.250 -6.393 2.027 1.00 95.88 91 ARG A CA 1
ATOM 724 C C . ARG A 1 91 ? 9.172 -5.740 0.653 1.00 95.88 91 ARG A C 1
ATOM 726 O O . ARG A 1 91 ? 8.098 -5.294 0.260 1.00 95.88 91 ARG A O 1
ATOM 733 N N . VAL A 1 92 ? 10.301 -5.687 -0.053 1.00 93.25 92 VAL A N 1
ATOM 734 C CA . VAL A 1 92 ? 10.413 -5.115 -1.405 1.00 93.25 92 VAL A CA 1
ATOM 735 C C . VAL A 1 92 ? 11.170 -6.095 -2.300 1.00 93.25 92 VAL A C 1
ATOM 737 O O . VAL A 1 92 ? 12.374 -6.300 -2.105 1.00 93.25 92 VAL A O 1
ATOM 740 N N . GLU A 1 93 ? 10.458 -6.695 -3.256 1.00 87.56 93 GLU A N 1
ATOM 741 C CA . GLU A 1 93 ? 10.956 -7.730 -4.180 1.00 87.56 93 GLU A CA 1
ATOM 742 C C . GLU A 1 93 ? 10.656 -7.411 -5.642 1.00 87.56 93 GLU A C 1
ATOM 744 O O . GLU A 1 93 ? 9.473 -7.159 -5.983 1.00 87.56 93 GLU A O 1
#

Organism: NCBI:txid422564

pLDDT: mean 93.69, std 3.83, range [81.62, 98.25]

Foldseek 3Di:
DEQEALADQPDAEDAAEQPQPDQEYEYYHNHQQQHAYYHYENNQNPPDDYHPVLNNQNYAAYHAYNYHPCNVVVCVVVVVCVSCVNHNHYHHD